Protein AF-A0A5J4NU67-F1 (afdb_monomer)

Secondary structure (DSSP, 8-state):
-EE--SGGGG-HHHHHHHHHHHHHTT--EE---GGGTS--HHHHHHHHHHHHHTT-S--S-GGG----S----S---HHHHHHTTPPPPPP---GGGSSSPP-

Nearest PDB structures (foldseek):
  8ifx-assembly1_A-2  TM=8.940E-01  e=2.137E-03  Aquifex aeolicus
  8iey-assembly1_A-2  TM=8.994E-01  e=3.209E-03  Aquifex aeolicus
  3zeu-assembly2_B  TM=8.994E-01  e=1.748E-02  Salmonella enterica subsp. enterica serovar Typhimurium str. ST4/74
  2ivn-assembly1_A  TM=8.403E-01  e=2.625E-02  Pyrococcus abyssi
  7ohv-assembly1_b  TM=1.794E-01  e=1.879E+00  Saccharomyces cerevisiae S288C

Foldseek 3Di:
DAEAAAQVLLDPLVVVVVCVVCVVVVHDYDYDDNVRRHDDVVVVVVVVVVCVVVVHPDDPDPVPDDDDPDDDPDDDCVVVVVVVVDDDDDDDDDPVSVVDDDD

Radius of gyration: 18.84 Å; Cα contacts (8 Å, |Δi|>4): 65; chains: 1; bounding box: 40×37×51 Å

pLDDT: mean 88.1, std 9.71, range [46.25, 96.88]

Organism: NCBI:txid34504

InterPro domains:
  IPR000905 Gcp-like domain [PF00814] (3-46)
  IPR000905 Gcp-like domain [PTHR11735] (3-73)

Mean predicted aligned error: 6.72 Å

Sequence (103 aa):
MQVVSGGVAANSVIRAGLSLVANLNDVPLIAPPTRLCTDNGVMIAWNGVLLQRVGSRIVHDPSQVDFEPSAPFGVDCRALVRQAGIKIRPIKIPDSMFSGNPL

Solvent-accessible surface area (backbone atoms only — not comparable to full-atom values): 6797 Å² total; per-residue (Å²): 115,47,78,46,66,39,62,65,47,49,36,64,67,57,44,51,54,51,42,53,54,23,59,77,64,79,31,58,68,46,65,64,61,59,93,62,17,41,96,54,69,64,64,56,53,51,50,49,55,56,31,55,76,70,75,41,98,78,77,89,55,74,90,75,66,80,88,72,95,79,75,80,94,69,80,87,53,67,66,58,58,60,71,65,61,75,81,80,77,88,74,86,78,62,71,76,71,75,70,62,80,85,128

Structure (mmCIF, N/CA/C/O backbone):
data_AF-A0A5J4NU67-F1
#
_entry.id   AF-A0A5J4NU67-F1
#
loop_
_atom_site.group_PDB
_atom_site.id
_atom_site.type_symbol
_atom_site.label_atom_id
_atom_site.label_alt_id
_atom_site.label_comp_id
_atom_site.label_asym_id
_atom_site.label_entity_id
_atom_site.label_seq_id
_atom_site.pdbx_PDB_ins_code
_atom_site.Cartn_x
_atom_site.Cartn_y
_atom_site.Cartn_z
_atom_site.occupancy
_atom_site.B_iso_or_equiv
_atom_site.auth_seq_id
_atom_site.auth_comp_id
_atom_site.auth_asym_id
_atom_site.auth_atom_id
_atom_site.pdbx_PDB_model_num
ATOM 1 N N . MET A 1 1 ? -14.576 0.347 -0.516 1.00 78.88 1 MET A N 1
ATOM 2 C CA . MET A 1 1 ? -13.571 -0.690 -0.193 1.00 78.88 1 MET A CA 1
ATOM 3 C C . MET A 1 1 ? -12.334 -0.005 0.354 1.00 78.88 1 MET A C 1
ATOM 5 O O . MET A 1 1 ? -11.887 0.959 -0.255 1.00 78.88 1 MET A O 1
ATOM 9 N N . GLN A 1 2 ? -11.814 -0.474 1.485 1.00 88.75 2 GLN A N 1
ATOM 10 C CA . GLN A 1 2 ? -10.554 -0.015 2.064 1.00 88.75 2 GLN A CA 1
ATOM 11 C C . GLN A 1 2 ? -9.474 -1.061 1.778 1.00 88.75 2 GLN A C 1
ATOM 13 O O . GLN A 1 2 ? -9.710 -2.252 1.958 1.00 88.75 2 GLN A O 1
ATOM 18 N N . VAL A 1 3 ? -8.299 -0.626 1.327 1.00 91.56 3 VAL A N 1
ATOM 19 C CA . VAL A 1 3 ? -7.148 -1.506 1.087 1.00 91.56 3 VAL A CA 1
ATOM 20 C C . VAL A 1 3 ? -6.004 -1.054 1.981 1.00 91.56 3 VAL A C 1
ATOM 22 O O . VAL A 1 3 ? -5.716 0.139 2.048 1.00 91.56 3 VAL A O 1
ATOM 25 N N . VAL A 1 4 ? -5.353 -1.998 2.655 1.00 92.00 4 VAL A N 1
ATOM 26 C CA . VAL A 1 4 ? -4.136 -1.754 3.436 1.00 92.00 4 VAL A CA 1
ATOM 27 C C . VAL A 1 4 ? -3.003 -2.626 2.895 1.00 92.00 4 VAL A C 1
ATOM 29 O O . VAL A 1 4 ? -3.202 -3.800 2.590 1.00 92.00 4 VAL 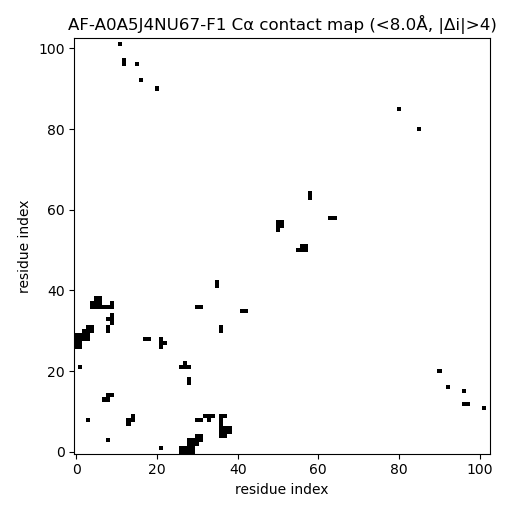A O 1
ATOM 32 N N . SER A 1 5 ? -1.822 -2.033 2.734 1.00 90.62 5 SER A N 1
ATOM 33 C CA . SER A 1 5 ? -0.620 -2.676 2.190 1.00 90.62 5 SER A CA 1
ATOM 34 C C . SER A 1 5 ? 0.634 -2.167 2.918 1.00 90.62 5 SER A C 1
ATOM 36 O O . SER A 1 5 ? 0.538 -1.294 3.784 1.00 90.62 5 SER A O 1
ATOM 38 N N . GLY A 1 6 ? 1.800 -2.715 2.582 1.00 90.25 6 GLY A N 1
ATOM 39 C CA . GLY A 1 6 ? 3.079 -2.427 3.228 1.00 90.25 6 GLY A CA 1
ATOM 40 C C . GLY A 1 6 ? 3.283 -3.226 4.516 1.00 90.25 6 GLY A C 1
ATOM 41 O O . GLY A 1 6 ? 2.371 -3.883 5.018 1.00 90.25 6 GLY A O 1
ATOM 42 N N . GLY A 1 7 ? 4.483 -3.146 5.100 1.00 86.62 7 GLY A N 1
ATOM 43 C CA . GLY A 1 7 ? 4.826 -3.901 6.315 1.00 86.62 7 GLY A CA 1
ATOM 44 C C . GLY A 1 7 ? 3.881 -3.647 7.498 1.00 86.62 7 GLY A C 1
ATOM 45 O O . GLY A 1 7 ? 3.626 -4.541 8.295 1.00 86.62 7 GLY A O 1
ATOM 46 N N . VAL A 1 8 ? 3.266 -2.464 7.566 1.00 84.88 8 VAL A N 1
ATOM 47 C CA . VAL A 1 8 ? 2.261 -2.124 8.585 1.00 84.88 8 VAL A CA 1
ATOM 48 C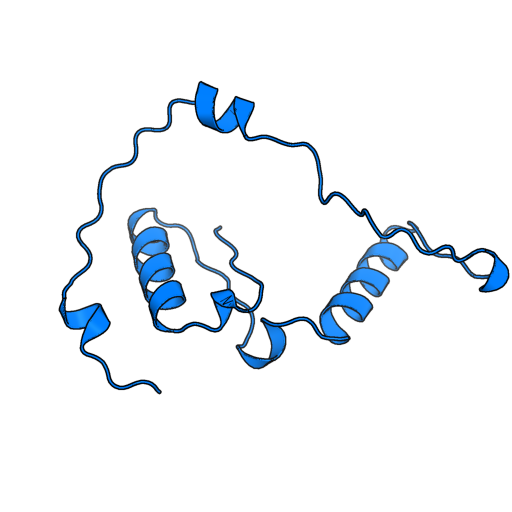 C . VAL A 1 8 ? 0.984 -2.967 8.441 1.00 84.88 8 VAL A C 1
ATOM 50 O O . VAL A 1 8 ? 0.358 -3.300 9.444 1.00 84.88 8 VAL A O 1
ATOM 53 N N . ALA A 1 9 ? 0.622 -3.392 7.226 1.00 90.00 9 ALA A N 1
ATOM 54 C CA . ALA A 1 9 ? -0.523 -4.275 6.984 1.00 90.00 9 ALA A CA 1
ATOM 55 C C . ALA A 1 9 ? -0.341 -5.683 7.581 1.00 90.00 9 ALA A C 1
ATOM 57 O O . ALA A 1 9 ? -1.325 -6.392 7.795 1.00 90.00 9 ALA A O 1
ATOM 58 N N . ALA A 1 10 ? 0.905 -6.095 7.846 1.00 89.88 10 ALA A N 1
ATOM 59 C CA . ALA A 1 10 ? 1.220 -7.350 8.527 1.00 89.88 10 ALA A CA 1
ATOM 60 C C . ALA A 1 10 ? 0.974 -7.286 10.044 1.00 89.88 10 ALA A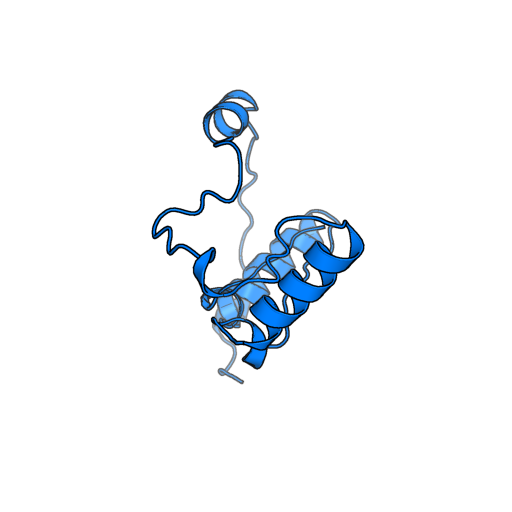 C 1
ATOM 62 O O . ALA A 1 10 ? 0.901 -8.329 10.691 1.00 89.88 10 ALA A O 1
ATOM 63 N N . ASN A 1 11 ? 0.835 -6.088 10.621 1.00 91.25 11 ASN A N 1
ATOM 64 C CA . ASN A 1 11 ? 0.586 -5.923 12.045 1.00 91.25 11 ASN A CA 1
ATOM 65 C C . ASN A 1 11 ? -0.867 -6.299 12.384 1.00 91.25 11 ASN A C 1
ATOM 67 O O . ASN A 1 11 ? -1.819 -5.659 11.929 1.00 91.25 11 ASN A O 1
ATOM 71 N N . SER A 1 12 ? -1.032 -7.333 13.209 1.00 88.44 12 SER A N 1
ATOM 72 C CA . SER A 1 12 ? -2.338 -7.876 13.593 1.00 88.44 12 SER A CA 1
ATOM 73 C C . SER A 1 12 ? -3.206 -6.863 14.341 1.00 88.44 12 SER A C 1
ATOM 75 O O . SER A 1 12 ? -4.397 -6.757 14.050 1.00 88.44 12 SER A O 1
ATOM 77 N N . VAL A 1 13 ? -2.615 -6.069 15.238 1.00 89.56 13 VAL A N 1
ATOM 78 C CA . VAL A 1 13 ? -3.318 -5.048 16.029 1.00 89.56 13 VAL A CA 1
ATOM 79 C C . VAL A 1 13 ? -3.864 -3.940 15.126 1.00 89.56 13 VAL A C 1
ATOM 81 O O . VAL A 1 13 ? -5.044 -3.598 15.199 1.00 89.56 13 VAL A O 1
ATOM 84 N N . ILE A 1 14 ? -3.039 -3.415 14.217 1.00 90.38 14 ILE A N 1
ATOM 85 C CA . ILE A 1 14 ? -3.450 -2.372 13.268 1.00 90.38 14 ILE A CA 1
ATOM 86 C C . ILE A 1 14 ? -4.523 -2.907 12.320 1.00 90.38 14 ILE A C 1
ATOM 88 O O . ILE A 1 14 ? -5.536 -2.244 12.097 1.00 90.38 14 ILE A O 1
ATOM 92 N N . ARG A 1 15 ? -4.346 -4.124 11.792 1.00 90.88 15 ARG A N 1
ATOM 93 C CA . ARG A 1 15 ? -5.331 -4.757 10.909 1.00 90.88 15 ARG A CA 1
ATOM 94 C C . ARG A 1 15 ? -6.665 -4.984 11.611 1.00 90.88 15 ARG A C 1
ATOM 96 O O . ARG A 1 15 ? -7.709 -4.752 11.001 1.00 90.88 15 ARG A O 1
ATOM 103 N N . ALA A 1 16 ? -6.649 -5.397 12.875 1.00 90.19 16 ALA A N 1
ATOM 104 C CA . ALA A 1 16 ? -7.861 -5.533 13.667 1.00 90.19 16 ALA A CA 1
ATOM 105 C C . ALA A 1 16 ? -8.541 -4.162 13.832 1.00 90.19 16 ALA A C 1
ATOM 107 O O . ALA A 1 16 ? -9.742 -4.043 13.591 1.00 90.19 16 ALA A O 1
ATOM 108 N N . GLY A 1 17 ? -7.777 -3.116 14.173 1.00 91.06 17 GLY A N 1
ATOM 109 C CA . GLY A 1 17 ? -8.289 -1.751 14.334 1.00 91.06 17 GLY A CA 1
ATOM 110 C C . GLY A 1 17 ? -8.957 -1.232 13.063 1.00 91.06 17 GLY A C 1
ATOM 111 O O . GLY A 1 17 ? -10.095 -0.770 13.095 1.00 91.06 17 GLY A O 1
ATOM 112 N N . LEU A 1 18 ? -8.287 -1.388 11.920 1.00 91.62 18 LEU A N 1
ATOM 113 C CA . LEU A 1 18 ? -8.839 -1.028 10.614 1.00 91.62 18 LEU A CA 1
ATOM 114 C C . LEU A 1 18 ? -10.075 -1.862 10.261 1.00 91.62 18 LEU A C 1
ATOM 116 O O . LEU A 1 18 ? -11.024 -1.314 9.711 1.00 91.62 18 LEU A O 1
ATOM 120 N N . SER A 1 19 ? -10.109 -3.149 10.624 1.00 91.38 19 SER A N 1
ATOM 121 C CA . SER A 1 19 ? -11.289 -4.002 10.414 1.00 91.38 19 SER A CA 1
ATOM 122 C C . SER A 1 19 ? -12.507 -3.466 11.168 1.00 91.38 19 SER A C 1
ATOM 124 O O . SER A 1 19 ? -13.595 -3.412 10.605 1.00 91.38 19 SER A O 1
ATOM 126 N N . LEU A 1 20 ? -12.328 -3.011 12.413 1.00 91.38 20 LEU A N 1
ATOM 127 C CA . LEU A 1 20 ? -13.402 -2.389 13.189 1.00 91.38 20 LEU A CA 1
ATOM 128 C C . LEU A 1 20 ? -13.927 -1.124 12.499 1.00 91.38 20 LEU A C 1
ATOM 130 O O . LEU A 1 20 ? -15.135 -0.965 12.344 1.00 91.38 20 LEU A O 1
ATOM 134 N N . VAL A 1 21 ? -13.028 -0.241 12.053 1.00 91.38 21 VAL A N 1
ATOM 135 C CA . VAL A 1 21 ? -13.415 0.987 11.340 1.00 91.38 21 VAL A CA 1
ATOM 136 C C . VAL A 1 21 ? -14.149 0.656 10.040 1.00 91.38 21 VAL A C 1
ATOM 138 O O . VAL A 1 21 ? -15.172 1.268 9.749 1.00 91.38 21 VAL A O 1
ATOM 141 N N . ALA A 1 22 ? -13.654 -0.310 9.271 1.00 92.44 22 ALA A N 1
ATOM 142 C CA . ALA A 1 22 ? -14.245 -0.723 8.006 1.00 92.44 22 ALA A CA 1
ATOM 143 C C . ALA A 1 22 ? -15.667 -1.280 8.205 1.00 92.44 22 ALA A C 1
ATOM 145 O O . ALA A 1 22 ? -16.598 -0.831 7.536 1.00 92.44 22 ALA A O 1
ATOM 146 N N . ASN A 1 23 ? -15.851 -2.144 9.211 1.00 91.69 23 ASN A N 1
ATOM 147 C CA . ASN A 1 23 ? -17.155 -2.689 9.593 1.00 91.69 23 ASN A CA 1
ATOM 148 C C . ASN A 1 23 ? -18.141 -1.594 10.027 1.00 91.69 23 ASN A C 1
ATOM 150 O O . ASN A 1 23 ? -19.293 -1.622 9.623 1.00 91.69 23 ASN A O 1
ATOM 154 N N . LEU A 1 24 ? -17.695 -0.601 10.806 1.00 91.31 24 LEU A N 1
ATOM 155 C CA . LEU A 1 24 ? -18.546 0.520 11.236 1.00 91.31 24 LEU A CA 1
ATOM 156 C C . LEU A 1 24 ? -18.988 1.444 10.091 1.00 91.31 24 LEU A C 1
ATOM 158 O O . LEU A 1 24 ? -19.898 2.247 10.279 1.00 91.31 24 LEU A O 1
ATOM 162 N N . ASN A 1 25 ? -18.315 1.380 8.943 1.00 90.94 25 ASN A N 1
ATOM 163 C CA . ASN A 1 25 ? -18.629 2.182 7.761 1.00 90.94 25 ASN A CA 1
ATOM 164 C C . ASN A 1 25 ? -19.180 1.325 6.611 1.00 90.94 25 ASN A C 1
ATOM 166 O O . ASN A 1 25 ? -19.216 1.805 5.480 1.00 90.94 25 ASN A O 1
ATOM 170 N N . ASP A 1 26 ? -19.554 0.068 6.878 1.00 93.88 26 ASP A N 1
ATOM 171 C CA . ASP A 1 26 ? -20.084 -0.879 5.890 1.00 93.88 26 ASP A CA 1
ATOM 172 C C . ASP A 1 26 ? -19.207 -1.006 4.629 1.00 93.88 26 ASP A C 1
ATOM 174 O O . ASP A 1 26 ? -19.685 -1.166 3.504 1.00 93.88 26 ASP A O 1
ATOM 178 N N . VAL A 1 27 ? -17.883 -0.931 4.804 1.00 95.12 27 VAL A N 1
ATOM 179 C CA . VAL A 1 27 ? -16.912 -1.118 3.722 1.00 95.12 27 VAL A CA 1
ATOM 180 C C . VAL A 1 27 ? -16.018 -2.321 4.006 1.00 95.12 27 VAL A C 1
ATOM 182 O O . VAL A 1 27 ? -15.533 -2.477 5.121 1.00 95.12 27 VAL A O 1
ATOM 185 N N . PRO A 1 28 ? -15.718 -3.163 3.003 1.00 94.06 28 PRO A N 1
ATOM 186 C CA . PRO A 1 28 ? -14.788 -4.265 3.200 1.00 94.06 28 PRO A CA 1
ATOM 187 C C . PRO A 1 28 ? -13.359 -3.740 3.366 1.00 94.06 28 PRO A C 1
ATOM 189 O O . PRO A 1 28 ? -12.932 -2.857 2.608 1.00 94.06 28 PRO A O 1
ATOM 192 N N . LEU A 1 29 ? -12.620 -4.325 4.313 1.00 94.12 29 LEU A N 1
ATOM 193 C CA . LEU A 1 29 ? -11.167 -4.198 4.415 1.00 94.12 29 LEU A CA 1
ATOM 194 C C . LEU A 1 29 ? -10.492 -5.337 3.648 1.00 94.12 29 LEU A C 1
ATOM 196 O O . LEU A 1 29 ? -10.698 -6.511 3.949 1.00 94.12 29 LEU A O 1
ATOM 200 N N . ILE A 1 30 ? -9.624 -4.978 2.709 1.00 94.00 30 ILE A N 1
ATOM 201 C CA . ILE A 1 30 ? -8.776 -5.909 1.972 1.00 94.00 30 ILE A CA 1
ATOM 202 C C . ILE A 1 30 ? -7.326 -5.709 2.409 1.00 94.00 30 ILE A C 1
ATOM 204 O O . ILE A 1 30 ? -6.793 -4.601 2.365 1.00 94.00 30 ILE A O 1
ATOM 208 N N . ALA A 1 31 ? -6.687 -6.803 2.810 1.00 92.69 31 ALA A N 1
ATOM 209 C CA . ALA A 1 31 ? -5.264 -6.859 3.111 1.00 92.69 31 ALA A CA 1
ATOM 210 C C . ALA A 1 31 ? -4.674 -8.119 2.462 1.00 92.69 31 ALA A C 1
ATOM 212 O O . ALA A 1 31 ? -5.329 -9.169 2.501 1.00 92.69 31 ALA A O 1
ATOM 213 N N . PRO A 1 32 ? -3.465 -8.053 1.880 1.00 91.62 32 PRO A N 1
ATOM 214 C CA . PRO A 1 32 ? -2.805 -9.242 1.364 1.00 91.62 32 PRO A CA 1
ATOM 215 C C . PRO A 1 32 ? -2.461 -10.223 2.505 1.00 91.62 32 PRO A C 1
ATOM 217 O O . PRO A 1 32 ? -2.437 -9.846 3.682 1.00 91.62 32 PRO A O 1
ATOM 220 N N . PRO A 1 33 ? -2.193 -11.504 2.190 1.00 91.56 33 PRO A N 1
ATOM 221 C CA . PRO A 1 33 ? -1.581 -12.426 3.144 1.00 91.56 33 PRO A CA 1
ATOM 222 C C . PRO A 1 33 ? -0.296 -11.831 3.734 1.00 91.56 33 PRO A C 1
ATOM 224 O O . PRO A 1 33 ? 0.470 -11.207 3.007 1.00 91.56 33 PRO A O 1
ATOM 227 N N . THR A 1 34 ? -0.011 -12.079 5.017 1.00 90.00 34 THR A N 1
ATOM 228 C CA . THR A 1 34 ? 1.105 -11.450 5.756 1.00 90.00 34 THR A CA 1
ATOM 229 C C . THR A 1 34 ? 2.456 -11.558 5.039 1.00 90.00 34 THR A C 1
ATOM 231 O O . THR A 1 34 ? 3.205 -10.588 4.988 1.00 90.00 34 THR A O 1
ATOM 234 N N . ARG A 1 35 ? 2.744 -12.709 4.408 1.00 91.12 35 ARG A N 1
ATOM 235 C CA . ARG A 1 35 ? 3.973 -12.938 3.617 1.00 91.12 35 ARG A CA 1
ATOM 236 C C . ARG A 1 35 ? 4.115 -12.054 2.371 1.00 91.12 35 ARG A C 1
ATOM 238 O O . ARG A 1 35 ? 5.193 -12.010 1.796 1.00 91.12 35 ARG A O 1
ATOM 245 N N . LEU A 1 36 ? 3.041 -11.402 1.936 1.00 92.69 36 LEU A N 1
ATOM 246 C CA . LEU A 1 36 ? 2.997 -10.529 0.763 1.00 92.69 36 LEU A CA 1
ATOM 247 C C . LEU A 1 36 ? 2.803 -9.049 1.134 1.00 92.69 36 LEU A C 1
ATOM 249 O O . LEU A 1 36 ? 2.707 -8.219 0.236 1.00 92.69 36 LEU A O 1
ATOM 253 N N . CYS A 1 37 ? 2.720 -8.708 2.427 1.00 93.12 37 CYS A N 1
ATOM 254 C CA . CYS A 1 37 ? 2.540 -7.324 2.876 1.00 93.12 37 CYS A CA 1
ATOM 255 C C . CYS A 1 37 ? 3.802 -6.470 2.685 1.00 93.12 37 CYS A C 1
ATOM 257 O O . CYS A 1 37 ? 3.699 -5.286 2.383 1.00 93.12 37 CYS A O 1
ATOM 259 N N . THR A 1 38 ? 4.985 -7.049 2.899 1.00 92.19 38 THR A N 1
ATOM 260 C CA . THR A 1 38 ? 6.278 -6.374 2.710 1.00 92.19 38 THR A CA 1
ATOM 261 C C . THR A 1 38 ? 6.738 -6.451 1.261 1.00 92.19 38 THR A C 1
ATOM 263 O O . THR A 1 38 ? 6.262 -7.303 0.509 1.00 92.19 38 THR A O 1
ATOM 266 N N . ASP A 1 39 ? 7.709 -5.616 0.892 1.00 92.25 39 ASP A N 1
ATOM 267 C CA . ASP A 1 39 ? 8.275 -5.589 -0.456 1.00 92.25 39 ASP A CA 1
ATOM 268 C C . ASP A 1 39 ? 8.725 -6.985 -0.908 1.00 92.25 39 ASP A C 1
ATOM 270 O O . ASP A 1 39 ? 9.454 -7.690 -0.207 1.00 92.25 39 ASP A O 1
ATOM 274 N N . ASN A 1 40 ? 8.241 -7.409 -2.076 1.00 93.88 40 ASN A N 1
ATOM 275 C CA . ASN A 1 40 ? 8.503 -8.733 -2.630 1.00 93.88 40 ASN A CA 1
ATOM 276 C C . ASN A 1 40 ? 8.505 -8.705 -4.166 1.00 93.88 40 ASN A C 1
ATOM 278 O O . ASN A 1 40 ? 7.925 -7.821 -4.786 1.00 93.88 40 ASN A O 1
ATOM 282 N N . GLY A 1 41 ? 9.128 -9.696 -4.806 1.00 95.81 41 GLY A N 1
ATOM 283 C CA . GLY A 1 41 ? 9.171 -9.773 -6.273 1.00 95.81 41 GLY A CA 1
ATOM 284 C C . GLY A 1 41 ? 7.811 -10.056 -6.929 1.00 95.81 41 GLY A C 1
ATOM 285 O O . GLY A 1 41 ? 7.604 -9.699 -8.086 1.00 95.81 41 GLY A O 1
ATOM 286 N N . VAL A 1 42 ? 6.860 -10.653 -6.199 1.00 96.00 42 VAL A N 1
ATOM 287 C CA . VAL A 1 42 ? 5.539 -11.025 -6.737 1.00 96.00 42 VAL A CA 1
ATOM 288 C C . VAL A 1 42 ? 4.721 -9.782 -7.083 1.00 96.00 42 VAL A C 1
ATOM 290 O O . VAL A 1 42 ? 4.119 -9.738 -8.155 1.00 96.00 42 VAL A O 1
ATOM 293 N N . MET A 1 43 ? 4.733 -8.748 -6.234 1.00 94.44 43 MET A N 1
ATOM 294 C CA . MET A 1 43 ? 4.019 -7.495 -6.520 1.00 94.44 43 MET A CA 1
ATOM 295 C C . MET A 1 43 ? 4.589 -6.776 -7.754 1.00 94.44 43 MET A C 1
ATOM 297 O O . MET A 1 43 ? 3.828 -6.216 -8.542 1.00 94.44 43 MET A O 1
ATOM 301 N N . ILE A 1 44 ? 5.910 -6.848 -7.962 1.00 94.00 44 ILE A N 1
ATOM 302 C CA . ILE A 1 44 ? 6.584 -6.263 -9.128 1.00 94.00 44 ILE A CA 1
ATOM 303 C C . ILE A 1 44 ? 6.218 -7.034 -10.398 1.00 94.00 44 ILE A C 1
ATOM 305 O O . ILE A 1 44 ? 5.799 -6.427 -11.384 1.00 94.00 44 ILE A O 1
ATOM 309 N N . ALA A 1 45 ? 6.295 -8.368 -10.361 1.00 95.69 45 ALA A N 1
ATOM 310 C CA . ALA A 1 45 ? 5.916 -9.222 -11.483 1.00 95.69 45 ALA A CA 1
ATOM 311 C C . ALA A 1 45 ? 4.440 -9.036 -11.870 1.00 95.69 45 ALA A C 1
ATOM 313 O O . ALA A 1 45 ? 4.118 -8.895 -13.050 1.00 95.69 45 ALA A O 1
ATOM 314 N N . TRP A 1 46 ? 3.541 -8.970 -10.883 1.00 95.50 46 TRP A N 1
ATOM 315 C CA . TRP A 1 46 ? 2.119 -8.736 -11.126 1.00 95.50 46 TRP A CA 1
ATOM 316 C C . TRP A 1 46 ? 1.859 -7.368 -11.760 1.00 95.50 46 TRP A C 1
ATOM 318 O O . TRP A 1 46 ? 1.125 -7.281 -12.744 1.00 95.50 46 TRP A O 1
ATOM 328 N N . ASN A 1 47 ? 2.505 -6.309 -11.261 1.00 93.81 47 ASN A N 1
ATOM 329 C CA . ASN A 1 47 ? 2.422 -4.986 -11.875 1.00 93.81 47 ASN A CA 1
ATOM 330 C C . ASN A 1 47 ? 2.935 -4.994 -13.328 1.00 93.81 47 ASN A C 1
ATOM 332 O O . ASN A 1 47 ? 2.307 -4.397 -14.197 1.00 93.81 47 ASN A O 1
ATOM 336 N N . GLY A 1 48 ? 4.017 -5.727 -13.615 1.00 93.69 48 GLY A N 1
ATOM 337 C CA . GLY A 1 48 ? 4.519 -5.927 -14.978 1.00 93.69 48 GLY A CA 1
ATOM 338 C C . GLY A 1 48 ? 3.487 -6.572 -15.910 1.00 93.69 48 GLY A C 1
ATOM 339 O O . GLY A 1 48 ? 3.260 -6.074 -17.009 1.00 93.69 48 GLY A O 1
ATOM 340 N N . VAL A 1 49 ? 2.788 -7.618 -15.452 1.00 95.56 49 VAL A N 1
ATOM 341 C CA . VAL A 1 49 ? 1.692 -8.249 -16.214 1.00 95.56 49 VAL A CA 1
ATOM 342 C C . VAL A 1 49 ? 0.546 -7.265 -16.469 1.0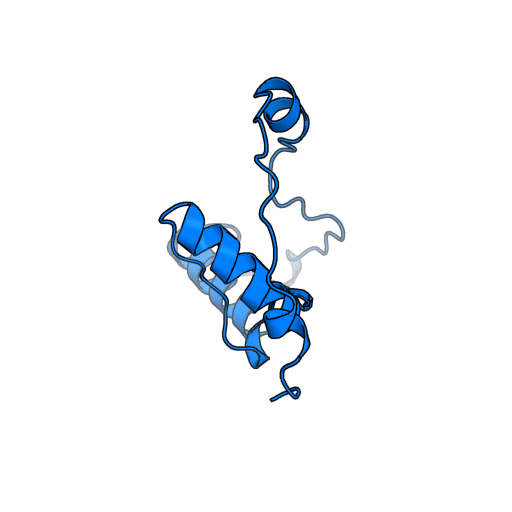0 95.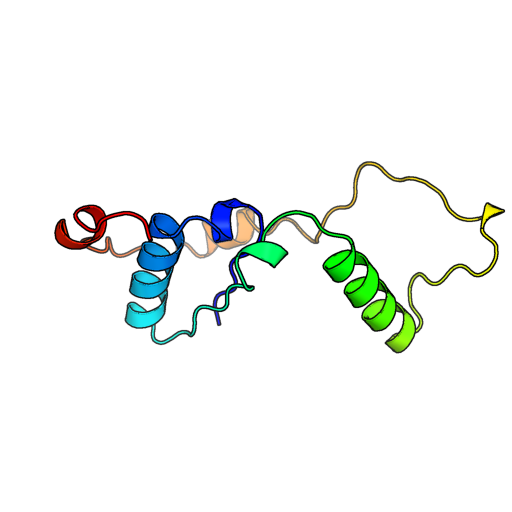56 49 VAL A C 1
ATOM 344 O O . VAL A 1 49 ? 0.003 -7.231 -17.574 1.00 95.56 49 VAL A O 1
ATOM 347 N N . LEU A 1 50 ? 0.167 -6.454 -15.474 1.00 95.00 50 LEU A N 1
ATOM 348 C CA . LEU A 1 50 ? -0.874 -5.433 -15.641 1.00 95.00 50 LEU A CA 1
ATOM 349 C C . LEU A 1 50 ? -0.471 -4.377 -16.679 1.00 95.00 50 LEU A C 1
ATOM 351 O O . LEU A 1 50 ? -1.271 -4.061 -17.557 1.00 95.00 50 LEU A O 1
ATOM 355 N N . LEU A 1 51 ? 0.768 -3.885 -16.618 1.00 93.12 51 LEU A N 1
ATOM 356 C CA . LEU A 1 51 ? 1.327 -2.924 -17.572 1.00 93.12 51 LEU A CA 1
ATOM 357 C C . LEU A 1 51 ? 1.402 -3.495 -18.994 1.00 93.12 51 LEU A C 1
ATOM 359 O O . LEU A 1 51 ? 0.989 -2.832 -19.947 1.00 93.12 51 LEU A O 1
ATOM 363 N N . GLN A 1 52 ? 1.831 -4.752 -19.132 1.00 93.50 52 GLN A N 1
ATOM 364 C CA . GLN A 1 52 ? 1.878 -5.450 -20.416 1.00 93.50 52 GLN A CA 1
ATOM 365 C C . GLN A 1 52 ? 0.489 -5.553 -21.051 1.00 93.50 52 GLN A C 1
ATOM 367 O O . GLN A 1 52 ? 0.337 -5.298 -22.243 1.00 93.50 52 GLN A O 1
ATOM 372 N N . ARG A 1 53 ? -0.541 -5.883 -20.260 1.00 94.81 53 ARG A N 1
ATOM 373 C CA . ARG A 1 53 ? -1.927 -6.003 -20.746 1.00 94.81 53 ARG A CA 1
ATOM 374 C C . ARG A 1 53 ? -2.494 -4.694 -21.286 1.00 94.81 53 ARG A C 1
ATOM 376 O O . ARG A 1 53 ? -3.324 -4.737 -22.186 1.00 94.81 53 ARG A O 1
ATOM 383 N N . VAL A 1 54 ? -2.062 -3.555 -20.749 1.00 95.62 54 VAL A N 1
ATOM 384 C CA . VAL A 1 54 ? -2.483 -2.225 -21.222 1.00 95.62 54 VAL A CA 1
ATOM 385 C C . VAL A 1 54 ? -1.500 -1.611 -22.225 1.00 95.62 54 VAL A C 1
ATOM 387 O O . VAL A 1 54 ? -1.654 -0.448 -22.588 1.00 95.62 54 VAL A O 1
ATOM 390 N N . GLY A 1 55 ? -0.486 -2.367 -22.666 1.00 90.81 55 GLY A N 1
ATOM 391 C CA . GLY A 1 55 ? 0.512 -1.914 -23.639 1.00 90.81 55 GLY A CA 1
ATOM 392 C C . GLY A 1 55 ? 1.357 -0.729 -23.161 1.00 90.81 55 GLY A C 1
ATOM 393 O O . GLY A 1 55 ? 1.784 0.082 -23.976 1.00 90.81 55 GLY A O 1
ATOM 394 N N . SER A 1 56 ? 1.569 -0.590 -21.849 1.00 87.88 56 SER A N 1
ATOM 395 C CA . SER A 1 56 ? 2.224 0.578 -21.252 1.00 87.88 56 SER A CA 1
ATOM 396 C C . SER A 1 56 ? 3.549 0.212 -20.591 1.00 87.88 56 SER A C 1
ATOM 398 O O . SER A 1 56 ? 3.658 -0.837 -19.965 1.00 87.88 56 SER A O 1
ATOM 400 N N . ARG A 1 57 ? 4.547 1.102 -20.690 1.00 81.25 57 ARG A N 1
ATOM 401 C CA . ARG A 1 57 ? 5.855 1.010 -20.002 1.00 81.25 57 ARG A CA 1
ATOM 402 C C . ARG A 1 57 ? 6.579 -0.340 -20.1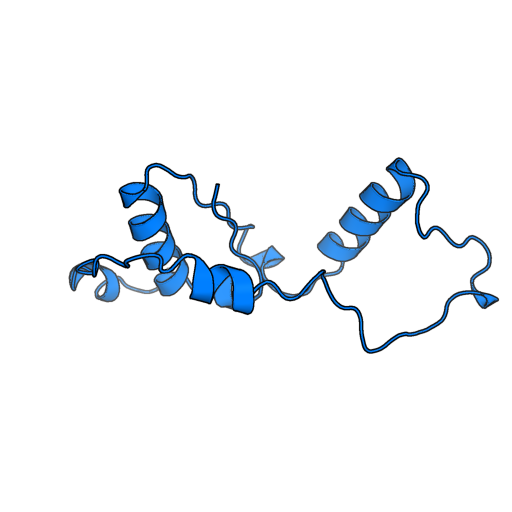83 1.00 81.25 57 ARG A C 1
ATOM 404 O O . ARG A 1 57 ? 7.281 -0.784 -19.279 1.00 81.25 57 ARG A O 1
ATOM 411 N N . ILE A 1 58 ? 6.417 -0.981 -21.342 1.00 86.25 58 ILE A N 1
ATOM 412 C CA . ILE A 1 58 ? 7.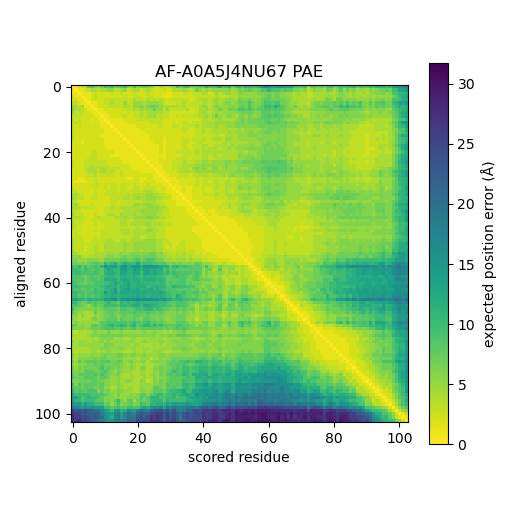170 -2.180 -21.728 1.00 86.25 58 ILE A CA 1
ATOM 413 C C . ILE A 1 58 ? 8.348 -1.756 -22.598 1.00 86.25 58 ILE A C 1
ATOM 415 O O . ILE A 1 58 ? 8.166 -1.109 -23.627 1.00 86.25 58 ILE A O 1
ATOM 419 N N . VAL A 1 59 ? 9.552 -2.132 -22.177 1.00 87.12 59 VAL A N 1
ATOM 420 C CA . VAL A 1 59 ? 10.800 -1.876 -22.897 1.00 87.12 59 VAL A CA 1
ATOM 421 C C . VAL A 1 59 ? 11.394 -3.224 -23.292 1.00 87.12 59 VAL A C 1
ATOM 423 O O . VAL A 1 59 ? 11.556 -4.101 -22.446 1.00 87.12 59 VAL A O 1
ATOM 426 N N . HIS A 1 60 ? 11.682 -3.406 -24.582 1.00 86.31 60 HIS A N 1
ATOM 427 C CA . HIS A 1 60 ? 12.245 -4.653 -25.115 1.00 86.31 60 HIS A CA 1
ATOM 428 C C . HIS A 1 60 ? 13.771 -4.634 -25.221 1.00 86.31 60 HIS A C 1
ATOM 430 O O . HIS A 1 60 ? 14.385 -5.696 -25.232 1.00 86.31 60 HIS A O 1
ATOM 436 N N . ASP A 1 61 ? 14.370 -3.445 -25.289 1.00 90.69 61 ASP A N 1
ATOM 437 C CA . ASP A 1 61 ? 15.817 -3.251 -25.286 1.00 90.69 61 ASP A CA 1
ATOM 438 C C . ASP A 1 61 ? 16.281 -2.872 -23.868 1.00 90.69 61 ASP A C 1
ATOM 440 O O . ASP A 1 61 ? 16.008 -1.756 -23.420 1.00 90.69 61 ASP A O 1
ATOM 444 N N . PRO A 1 62 ? 16.987 -3.764 -23.148 1.00 86.25 62 PRO A N 1
ATOM 445 C CA . PRO A 1 62 ? 17.459 -3.486 -21.794 1.00 86.25 62 PRO A CA 1
ATOM 446 C C . PRO A 1 62 ? 18.361 -2.251 -21.684 1.00 86.25 62 PRO A C 1
ATOM 448 O O . PRO A 1 62 ? 18.432 -1.666 -20.609 1.00 86.25 62 PRO A O 1
ATOM 451 N N . SER A 1 63 ? 19.028 -1.832 -22.769 1.00 91.06 63 SER A N 1
ATOM 452 C CA . SER A 1 63 ? 19.867 -0.624 -22.768 1.00 91.06 63 SER A CA 1
ATOM 453 C C . SER A 1 63 ? 19.067 0.672 -22.597 1.00 91.06 63 SER A C 1
ATOM 455 O O . SER A 1 63 ? 19.631 1.698 -22.230 1.00 91.06 63 SER A O 1
ATOM 457 N N . GLN A 1 64 ? 17.754 0.621 -22.843 1.00 87.44 64 GLN A N 1
ATOM 458 C CA . GLN A 1 64 ? 16.828 1.749 -22.721 1.00 87.44 64 GLN A CA 1
ATOM 459 C C . GLN A 1 64 ? 16.158 1.818 -21.338 1.00 87.44 64 GLN A C 1
ATOM 461 O O . GLN A 1 64 ? 15.280 2.651 -21.115 1.00 87.44 64 GLN A O 1
ATOM 466 N N . VAL A 1 65 ? 16.512 0.914 -20.418 1.00 86.81 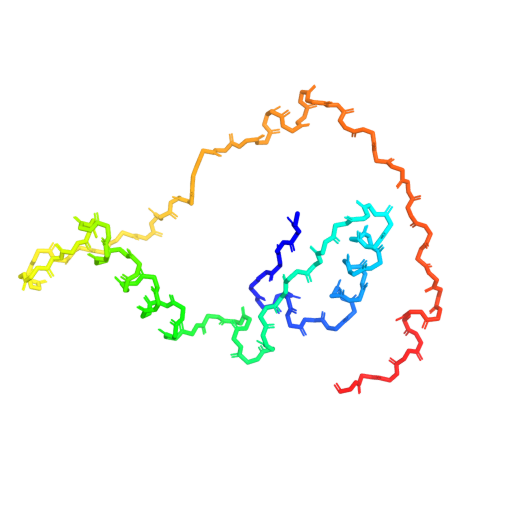65 VAL A N 1
ATOM 467 C CA . VAL A 1 65 ? 15.979 0.907 -19.052 1.00 86.81 65 VAL A CA 1
ATOM 468 C C . VAL A 1 65 ? 16.806 1.855 -18.191 1.00 86.81 65 VAL A C 1
ATOM 470 O O . VAL A 1 65 ? 17.990 1.617 -17.967 1.00 86.81 65 VAL A O 1
ATOM 473 N N . ASP A 1 66 ? 16.160 2.900 -17.680 1.00 82.88 66 ASP A N 1
ATOM 474 C CA . ASP A 1 66 ? 16.764 3.858 -16.754 1.00 82.88 66 ASP A CA 1
ATOM 475 C C . ASP A 1 66 ? 16.253 3.651 -15.316 1.00 82.88 66 ASP A C 1
ATOM 477 O O . ASP A 1 66 ? 15.187 3.063 -15.091 1.00 82.88 66 ASP A O 1
ATOM 481 N N . PHE A 1 67 ? 17.016 4.127 -14.332 1.00 85.62 67 PHE A N 1
ATOM 482 C CA . PHE A 1 67 ? 16.660 4.075 -12.917 1.00 85.62 67 PHE A CA 1
ATOM 483 C C . PHE A 1 67 ? 16.214 5.451 -12.426 1.00 85.62 67 PHE A C 1
ATOM 485 O O . PHE A 1 67 ? 17.005 6.386 -12.341 1.00 85.62 67 PHE A O 1
ATOM 492 N N . GLU A 1 68 ? 14.951 5.547 -12.019 1.00 85.81 68 GLU A N 1
ATOM 493 C CA . GLU A 1 68 ? 14.396 6.750 -11.405 1.00 85.81 68 GLU A CA 1
ATOM 494 C C . GLU A 1 68 ? 14.143 6.496 -9.906 1.00 85.81 68 GLU A C 1
ATOM 496 O O . GLU A 1 68 ? 13.252 5.708 -9.566 1.00 85.81 68 GLU A O 1
ATOM 501 N N . PRO A 1 69 ? 14.895 7.136 -8.989 1.00 89.75 69 PRO A N 1
ATOM 502 C CA . PRO A 1 69 ? 14.679 6.989 -7.550 1.00 89.75 69 PRO A CA 1
ATOM 503 C C . PRO A 1 69 ? 13.345 7.584 -7.071 1.00 89.75 69 PRO A C 1
ATOM 505 O O . PRO A 1 69 ? 12.876 7.227 -5.988 1.00 89.75 69 PRO A O 1
ATOM 508 N N . SER A 1 70 ? 12.728 8.485 -7.842 1.00 89.75 70 SER A N 1
ATOM 509 C CA . SER A 1 70 ? 11.473 9.151 -7.493 1.00 89.75 70 SER A CA 1
ATOM 510 C C . SER A 1 70 ? 10.320 8.729 -8.407 1.00 89.75 70 SER A C 1
ATOM 512 O O . SER A 1 70 ? 10.142 9.232 -9.515 1.00 89.75 70 SER A O 1
ATOM 514 N N . ALA A 1 71 ? 9.461 7.841 -7.907 1.00 86.44 71 ALA A N 1
ATOM 515 C CA . ALA A 1 71 ? 8.268 7.381 -8.616 1.00 86.44 71 ALA A CA 1
ATOM 516 C C . ALA A 1 71 ? 6.987 7.781 -7.855 1.00 86.44 71 ALA A C 1
ATOM 518 O O . ALA A 1 71 ? 6.475 6.995 -7.055 1.00 86.44 71 ALA A O 1
ATOM 519 N N . PRO A 1 72 ? 6.446 8.998 -8.061 1.00 88.88 72 PRO A N 1
ATOM 520 C CA . PRO A 1 72 ? 5.222 9.419 -7.388 1.00 88.88 72 PRO A CA 1
ATOM 521 C C . PRO A 1 72 ? 4.023 8.564 -7.830 1.00 88.88 72 PRO A C 1
ATOM 523 O O . PRO A 1 72 ? 3.781 8.370 -9.019 1.00 88.88 72 PRO A O 1
ATOM 526 N N . PHE A 1 73 ? 3.236 8.081 -6.864 1.00 84.50 73 PHE A N 1
ATOM 527 C CA . PHE A 1 73 ? 2.068 7.223 -7.117 1.00 84.50 73 PHE A CA 1
ATOM 528 C C . PHE A 1 73 ? 0.855 7.957 -7.716 1.00 84.50 73 PHE A C 1
ATOM 530 O O . PHE A 1 73 ? -0.098 7.311 -8.148 1.00 84.50 73 PHE A O 1
ATOM 537 N N . GLY A 1 74 ? 0.857 9.292 -7.733 1.00 89.31 74 GLY A N 1
ATOM 538 C CA . GLY A 1 74 ? -0.246 10.089 -8.259 1.00 89.31 74 GLY A CA 1
ATOM 539 C C . GLY A 1 74 ? -0.186 11.550 -7.825 1.00 89.31 74 GLY A C 1
ATOM 540 O O . GLY A 1 74 ? 0.846 12.044 -7.374 1.00 89.31 74 GLY A O 1
ATOM 541 N N . VAL A 1 75 ? -1.318 12.238 -7.966 1.00 92.56 75 VAL A N 1
ATOM 542 C CA . VAL A 1 75 ? -1.474 13.641 -7.565 1.00 92.56 75 VAL A CA 1
ATOM 543 C C . VAL A 1 75 ? -1.673 13.733 -6.051 1.00 92.56 75 VAL A C 1
ATOM 545 O O . VAL A 1 75 ? -2.490 13.009 -5.481 1.00 92.56 75 VAL A O 1
ATOM 548 N N . ASP A 1 76 ? -0.962 14.652 -5.398 1.00 92.06 76 ASP A N 1
ATOM 549 C CA . ASP A 1 76 ? -1.168 14.953 -3.981 1.00 92.06 76 ASP A CA 1
ATOM 550 C C . ASP A 1 76 ? -2.572 15.534 -3.746 1.00 92.06 76 ASP A C 1
ATOM 552 O O . ASP A 1 76 ? -2.889 16.648 -4.163 1.00 92.06 76 ASP A O 1
ATOM 556 N N . CYS A 1 77 ? -3.417 14.781 -3.042 1.00 93.56 77 CYS A N 1
ATOM 557 C CA . CYS A 1 77 ? -4.793 15.162 -2.738 1.00 93.56 77 CYS A CA 1
ATOM 558 C C . CYS A 1 77 ? -4.987 15.708 -1.311 1.00 93.56 77 CYS A C 1
ATOM 560 O O . CYS A 1 77 ? -6.124 15.934 -0.893 1.00 93.56 77 CYS A O 1
ATOM 562 N N . ARG A 1 78 ? -3.919 15.969 -0.538 1.00 94.44 78 ARG A N 1
ATOM 563 C CA . ARG A 1 78 ? -4.033 16.428 0.864 1.00 94.44 78 ARG A CA 1
ATOM 564 C C . ARG A 1 78 ? -4.827 17.726 1.008 1.00 94.44 78 ARG A C 1
ATOM 566 O O . ARG A 1 78 ? -5.560 17.888 1.982 1.00 94.44 78 ARG A O 1
ATOM 573 N N . ALA A 1 79 ? -4.701 18.646 0.051 1.00 95.56 79 ALA A N 1
ATOM 574 C CA . ALA A 1 79 ? -5.483 19.882 0.035 1.00 95.56 79 ALA A CA 1
ATOM 575 C C . ALA A 1 79 ? -6.989 19.604 -0.126 1.00 95.56 79 ALA A C 1
ATOM 577 O O . ALA A 1 79 ? -7.789 20.163 0.622 1.00 95.56 79 ALA A O 1
ATOM 578 N N . LEU A 1 80 ? -7.357 18.677 -1.019 1.00 95.56 80 LEU A N 1
ATOM 579 C CA . LEU A 1 80 ? -8.746 18.257 -1.233 1.00 95.56 80 LEU A CA 1
ATOM 580 C C . LEU A 1 80 ? -9.337 17.627 0.033 1.00 95.56 80 LEU A C 1
ATOM 582 O O . LEU A 1 80 ? -10.442 17.976 0.435 1.00 95.56 80 LEU A O 1
ATOM 586 N N . VAL A 1 81 ? -8.579 16.755 0.708 1.00 93.06 81 VAL A N 1
ATOM 587 C CA . VAL A 1 81 ? -9.010 16.126 1.969 1.00 93.06 81 VAL A CA 1
ATOM 588 C C . VAL A 1 81 ? -9.266 17.173 3.057 1.00 93.06 81 VAL A C 1
ATOM 590 O O . VAL A 1 81 ? -10.268 17.091 3.766 1.00 93.06 81 VAL A O 1
ATOM 593 N N . ARG A 1 82 ? -8.391 18.183 3.180 1.00 95.38 82 ARG A N 1
ATOM 594 C CA . ARG A 1 82 ? -8.578 19.288 4.137 1.00 95.38 82 ARG A CA 1
ATOM 595 C C . ARG A 1 82 ? -9.820 20.113 3.809 1.00 95.38 82 ARG A C 1
ATOM 597 O O . ARG A 1 82 ? -10.609 20.394 4.705 1.00 95.38 82 ARG A O 1
ATOM 604 N N . GLN A 1 83 ? -10.003 20.471 2.539 1.00 96.88 83 GLN A N 1
ATOM 605 C CA . GLN A 1 83 ? -11.142 21.270 2.086 1.00 96.88 83 GLN A CA 1
ATOM 606 C C . GLN A 1 83 ? -12.475 20.536 2.260 1.00 96.88 83 GLN A C 1
ATOM 608 O O . GLN A 1 83 ? -13.472 21.163 2.607 1.00 96.88 83 GLN A O 1
ATOM 613 N N . ALA A 1 84 ? -12.488 19.214 2.076 1.00 96.12 84 ALA A N 1
ATOM 614 C CA . ALA A 1 84 ? -13.678 18.393 2.275 1.00 96.12 84 ALA A CA 1
ATOM 615 C C . ALA A 1 84 ? -14.212 18.446 3.718 1.00 96.12 84 ALA A C 1
ATOM 617 O O . ALA A 1 84 ? -15.362 18.081 3.952 1.00 96.12 84 ALA A O 1
ATOM 618 N N . GLY A 1 85 ? -13.403 18.891 4.691 1.00 93.44 85 GLY A N 1
ATOM 619 C CA . GLY A 1 85 ? -13.866 19.155 6.054 1.00 93.44 85 GLY A CA 1
ATOM 620 C C . GLY A 1 85 ? -14.476 17.933 6.745 1.00 93.44 85 GLY A C 1
ATOM 621 O O . GLY A 1 85 ? -15.358 18.086 7.594 1.00 93.44 85 GLY A O 1
ATOM 622 N N . ILE A 1 86 ? -14.031 16.729 6.362 1.00 90.56 86 ILE A N 1
ATOM 623 C CA . ILE A 1 86 ? -14.622 15.455 6.783 1.00 90.56 86 ILE A CA 1
ATOM 624 C C . ILE A 1 86 ? -14.583 15.365 8.309 1.00 90.56 86 ILE A C 1
ATOM 626 O O . ILE A 1 86 ? -13.518 15.341 8.930 1.00 90.56 86 ILE A O 1
ATOM 630 N N . LYS A 1 87 ? -15.764 15.321 8.928 1.00 89.81 87 LYS A N 1
ATOM 631 C CA . LYS A 1 87 ? -15.894 15.187 10.378 1.00 89.81 87 LYS A CA 1
ATOM 632 C C . LYS A 1 87 ? -15.654 13.736 10.773 1.00 89.81 87 LYS A C 1
ATOM 634 O O . LYS A 1 87 ? -16.421 12.848 10.408 1.00 89.81 87 LYS A O 1
ATOM 639 N N . ILE A 1 88 ? -14.599 13.507 11.546 1.00 86.44 88 ILE A N 1
ATOM 640 C CA . ILE A 1 88 ? -14.293 12.192 12.104 1.00 86.44 88 ILE A CA 1
ATOM 641 C C . ILE A 1 88 ? -15.073 12.043 13.407 1.00 86.44 88 ILE A C 1
ATOM 643 O O . ILE A 1 88 ? -14.937 12.861 14.317 1.00 86.44 88 ILE A O 1
ATOM 647 N N . ARG A 1 89 ? -15.890 10.993 13.499 1.00 85.50 89 ARG A N 1
ATOM 648 C CA . ARG A 1 89 ? -16.494 10.570 14.764 1.00 85.50 89 ARG A CA 1
ATOM 649 C C . ARG A 1 89 ? -15.489 9.671 15.485 1.00 85.50 89 ARG A C 1
ATOM 651 O O . ARG A 1 89 ? -15.101 8.661 14.898 1.00 85.50 89 ARG A O 1
ATOM 658 N N . PRO A 1 90 ? -15.038 10.017 16.704 1.00 85.69 90 PRO A N 1
ATOM 659 C CA . PRO A 1 90 ? -14.147 9.153 17.463 1.00 85.69 90 PRO A CA 1
ATOM 660 C C . PRO A 1 90 ? -14.784 7.779 17.662 1.00 85.69 90 PRO A C 1
ATOM 662 O O . PRO A 1 90 ? -15.944 7.674 18.058 1.00 85.69 90 PRO A O 1
ATOM 665 N N . ILE A 1 91 ? -14.018 6.731 17.380 1.00 86.06 91 ILE A N 1
ATOM 666 C CA . ILE A 1 91 ? -14.440 5.349 17.592 1.00 86.06 91 ILE A CA 1
ATOM 667 C C . ILE A 1 91 ? -13.807 4.888 18.896 1.00 86.06 91 ILE A C 1
ATOM 669 O O . ILE A 1 91 ? -12.595 5.007 19.081 1.00 86.06 91 ILE A O 1
ATOM 673 N N . LYS A 1 92 ? -14.627 4.365 19.809 1.00 84.69 92 LYS A N 1
ATOM 674 C CA . LYS A 1 92 ? -14.122 3.756 21.036 1.00 84.69 92 LYS A CA 1
ATOM 675 C C . LYS A 1 92 ? -13.578 2.373 20.694 1.00 84.69 92 LYS A C 1
ATOM 677 O O . LYS A 1 92 ? -14.336 1.497 20.286 1.00 84.69 92 LYS A O 1
ATOM 682 N N . ILE A 1 93 ? -12.271 2.197 20.844 1.00 80.88 93 ILE A N 1
ATOM 683 C CA . ILE A 1 93 ? -11.620 0.902 20.657 1.00 80.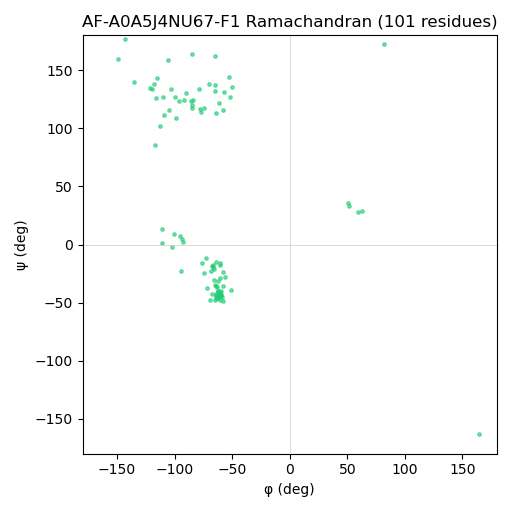88 93 ILE A CA 1
ATOM 684 C C . ILE A 1 93 ? -11.757 0.117 21.972 1.00 80.88 93 ILE A C 1
ATOM 686 O O . ILE A 1 93 ? -11.386 0.659 23.013 1.00 80.88 93 ILE A O 1
ATOM 690 N N . PRO A 1 94 ? -12.324 -1.104 21.974 1.00 81.00 94 PRO A N 1
ATOM 691 C CA . PRO A 1 94 ? -12.444 -1.905 23.190 1.00 81.00 94 PRO A CA 1
ATOM 692 C C . PRO A 1 94 ? -11.069 -2.314 23.729 1.00 81.00 94 PRO A C 1
ATOM 694 O O . PRO A 1 94 ? -10.233 -2.786 22.962 1.00 81.00 94 PRO A O 1
ATOM 697 N N . ASP A 1 95 ? -10.856 -2.238 25.045 1.00 78.81 95 ASP A N 1
ATOM 698 C CA . ASP A 1 95 ? -9.589 -2.664 25.671 1.00 78.81 95 ASP A CA 1
ATOM 699 C C . ASP A 1 95 ? -9.289 -4.153 25.426 1.00 78.81 95 ASP A C 1
ATOM 701 O O . ASP A 1 95 ? -8.134 -4.554 25.282 1.00 78.81 95 ASP A O 1
ATOM 705 N N . SER A 1 96 ? -10.341 -4.966 25.263 1.00 77.38 96 SER A N 1
ATOM 706 C CA . SER A 1 96 ? -10.250 -6.390 24.917 1.00 77.38 96 SER A CA 1
ATOM 707 C C . SER A 1 96 ? -9.563 -6.660 23.571 1.00 77.38 96 SER A C 1
ATOM 709 O O . SER A 1 96 ? -9.184 -7.789 23.274 1.00 77.38 96 SER A O 1
ATOM 711 N N . MET A 1 97 ? -9.419 -5.635 22.731 1.00 70.38 97 MET A N 1
ATOM 712 C CA . MET A 1 97 ? -8.740 -5.713 21.441 1.00 70.38 97 MET A CA 1
ATOM 713 C C . MET A 1 97 ? -7.215 -5.783 21.575 1.00 70.38 97 MET A C 1
ATOM 715 O O . MET A 1 97 ? -6.545 -6.310 20.690 1.00 70.38 97 MET A O 1
ATOM 719 N N . PHE A 1 98 ? -6.674 -5.276 22.684 1.00 68.50 98 PHE A N 1
ATOM 720 C CA . PHE A 1 98 ? -5.241 -5.279 22.980 1.00 68.50 98 PHE A CA 1
ATOM 721 C C . PHE A 1 98 ? -4.847 -6.370 23.985 1.00 68.50 98 PHE A C 1
ATOM 723 O O . PHE A 1 98 ? -3.668 -6.531 24.282 1.00 68.50 98 PHE A O 1
ATOM 730 N N . SER A 1 99 ? -5.815 -7.136 24.500 1.00 64.00 99 SER A N 1
ATOM 731 C CA . SER A 1 99 ? -5.596 -8.184 25.504 1.00 64.00 99 SER A CA 1
ATOM 732 C C . SER A 1 99 ? -5.395 -9.590 24.915 1.00 64.00 99 SER A C 1
ATOM 734 O O . SER A 1 99 ? -5.345 -10.561 25.667 1.00 64.00 99 SER A O 1
ATOM 736 N N . GLY A 1 100 ? -5.332 -9.732 23.587 1.00 54.28 100 GLY A N 1
ATOM 737 C CA . GLY A 1 100 ? -5.149 -11.016 22.905 1.00 54.28 100 GLY A CA 1
ATOM 738 C C . GLY A 1 100 ? -3.675 -11.355 22.670 1.00 54.28 100 GLY A C 1
ATOM 739 O O . GLY A 1 100 ? -2.929 -10.532 22.144 1.00 54.28 100 GLY A O 1
ATOM 740 N N . ASN A 1 101 ? -3.276 -12.576 23.040 1.00 48.16 101 ASN A N 1
ATOM 741 C CA . ASN A 1 101 ? -1.958 -13.159 22.764 1.00 48.16 101 ASN A CA 1
ATOM 742 C C . ASN A 1 101 ? -1.613 -13.019 21.263 1.00 48.16 101 ASN A C 1
ATOM 744 O O . ASN A 1 101 ? -2.489 -13.289 20.434 1.00 48.16 101 ASN A O 1
ATOM 748 N N . PRO A 1 102 ? -0.385 -12.616 20.887 1.00 46.72 102 PRO A N 1
ATOM 749 C CA . PRO A 1 102 ? 0.009 -12.579 19.486 1.00 46.72 102 PRO A CA 1
ATOM 750 C C . PRO A 1 102 ? -0.056 -14.004 18.920 1.00 46.72 102 PRO A C 1
ATOM 752 O O . PRO A 1 102 ? 0.566 -14.915 19.465 1.00 46.72 102 PRO A O 1
ATOM 755 N N . LEU A 1 103 ? -0.865 -14.189 17.872 1.00 46.25 103 LEU A N 1
ATOM 756 C CA . LEU A 1 103 ? -0.819 -15.374 17.011 1.00 46.25 103 LEU A CA 1
ATOM 757 C C . LEU A 1 103 ? 0.519 -15.439 16.270 1.00 46.25 103 LEU A C 1
ATOM 759 O O . LEU A 1 103 ? 0.973 -14.364 15.809 1.00 46.25 103 LEU A O 1
#